Protein AF-0000000086878281 (afdb_homodimer)

pLDDT: mean 91.71, std 9.86, range [45.03, 97.12]

Foldseek 3Di:
DDDFDFAPPPQFPQADPPRGGNDPDWDKAFQPDNDDPDPVRIDTPNGDGD/DDDFDFAPPPQFPQADPPRGGNDPDWDKAFQPDNDDPDPVRIDTPNGDGD

InterPro domains:
  IPR011437 Domain of unknown function DUF1540 [PF07561] (5-47)

Organism: NCBI:txid248903

Secondary structure (DSSP, 8-state):
--BEEEE--TTBTTEETTTEE--SEEEEEESSSS--SSGGGEEETT--B-/--BEEEE--TTBTTEETTTEE--SEEEEEESSSS--SSGGGEEETT--B-

Radius of gyration: 11.91 Å; Cα contacts (8 Å, |Δi|>4): 275; chains: 2; bounding box: 22×32×29 Å

Solvent-accessible surface area (backbone atoms only — not comparable to full-atom values): 5141 Å² total; per-residue (Å²): 124,59,24,49,51,34,28,50,30,68,32,28,65,43,44,40,82,90,35,24,52,69,50,71,53,40,38,36,34,26,76,87,45,48,55,41,87,48,35,78,34,23,18,35,66,60,57,40,63,105,124,59,24,51,51,35,27,49,30,66,32,27,64,43,45,41,82,92,34,24,54,69,51,71,52,42,38,36,35,25,75,86,47,48,56,42,86,48,35,77,32,22,17,36,66,61,57,40,64,106

Structure (mmCIF, N/CA/C/O backbone):
data_AF-0000000086878281-model_v1
#
loop_
_entity.id
_entity.type
_entity.pdbx_description
1 polymer 'DUF1540 domain-containing protein'
#
loop_
_atom_site.group_PDB
_atom_site.id
_atom_site.type_symbol
_atom_site.label_atom_id
_atom_site.label_alt_id
_atom_site.label_comp_id
_atom_site.label_asym_id
_atom_site.label_entity_id
_atom_site.label_seq_id
_atom_site.pdbx_PDB_ins_code
_atom_site.Cartn_x
_atom_site.Cartn_y
_atom_site.Cartn_z
_atom_site.occupancy
_atom_site.B_iso_or_equiv
_atom_site.auth_seq_id
_atom_site.auth_comp_id
_atom_site.auth_asym_id
_atom_site.auth_atom_id
_atom_site.pdbx_PDB_model_num
ATOM 1 N N . MET A 1 1 ? 6.582 -11.383 9.828 1 46.09 1 MET A N 1
ATOM 2 C CA . MET A 1 1 ? 7.738 -10.648 9.312 1 46.09 1 MET A CA 1
ATOM 3 C C . MET A 1 1 ? 7.453 -9.156 9.266 1 46.09 1 MET A C 1
ATOM 5 O O . MET A 1 1 ? 6.473 -8.727 8.656 1 46.09 1 MET A O 1
ATOM 9 N N . ALA A 1 2 ? 7.957 -8.5 10.211 1 53.38 2 ALA A N 1
ATOM 10 C CA . ALA A 1 2 ? 7.719 -7.066 10.391 1 53.38 2 ALA A CA 1
ATOM 11 C C . ALA A 1 2 ? 8.266 -6.273 9.203 1 53.38 2 ALA A C 1
ATOM 13 O O . ALA A 1 2 ? 9.414 -6.465 8.797 1 53.38 2 ALA A O 1
ATOM 14 N N . LYS A 1 3 ? 7.414 -5.852 8.297 1 68.12 3 LYS A N 1
ATOM 15 C CA . LYS A 1 3 ? 7.891 -5.098 7.141 1 68.12 3 LYS A CA 1
ATOM 16 C C . LYS A 1 3 ? 7.867 -3.598 7.41 1 68.12 3 LYS A C 1
ATOM 18 O O . LYS A 1 3 ? 7.094 -3.125 8.25 1 68.12 3 LYS A O 1
ATOM 23 N N . ASP A 1 4 ? 8.922 -2.998 6.93 1 83.75 4 ASP A N 1
ATOM 24 C CA . ASP A 1 4 ? 8.93 -1.54 7.016 1 83.75 4 ASP A CA 1
ATOM 25 C C . ASP A 1 4 ? 8.031 -0.92 5.949 1 83.75 4 ASP A C 1
ATOM 27 O O . ASP A 1 4 ? 8.094 -1.299 4.777 1 83.75 4 ASP A O 1
ATOM 31 N N . VAL A 1 5 ? 7.082 -0.167 6.473 1 91.19 5 VAL A N 1
ATOM 32 C CA . VAL A 1 5 ? 6.195 0.519 5.543 1 91.19 5 VAL A CA 1
ATOM 33 C C . VAL A 1 5 ? 6.531 2.008 5.508 1 91.19 5 VAL A C 1
ATOM 35 O O . VAL A 1 5 ? 6.422 2.701 6.52 1 91.19 5 VAL A O 1
ATOM 38 N N . LEU A 1 6 ? 7.066 2.426 4.387 1 93.75 6 LEU A N 1
ATOM 39 C CA . LEU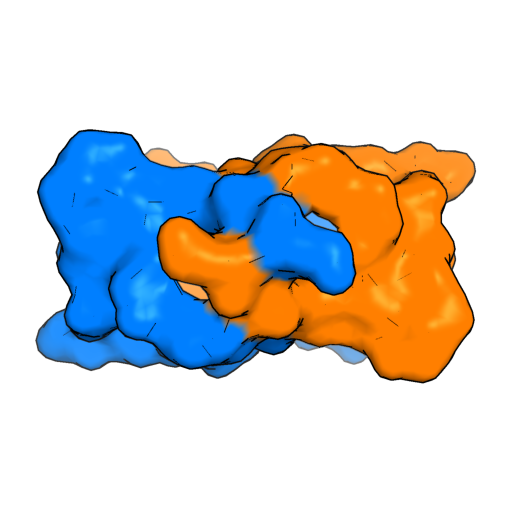 A 1 6 ? 7.285 3.848 4.141 1 93.75 6 LEU A CA 1
ATOM 40 C C . LEU A 1 6 ? 6.109 4.453 3.377 1 93.75 6 LEU A C 1
ATOM 42 O O . LEU A 1 6 ? 5.562 3.818 2.473 1 93.75 6 LEU A O 1
ATOM 46 N N . CYS A 1 7 ? 5.715 5.637 3.797 1 94.94 7 CYS A N 1
ATOM 47 C CA . CYS A 1 7 ? 4.559 6.285 3.186 1 94.94 7 CYS A CA 1
ATOM 48 C C . CYS A 1 7 ? 4.781 7.785 3.051 1 94.94 7 CYS A C 1
ATOM 50 O O . CYS A 1 7 ? 5.098 8.461 4.031 1 94.94 7 CYS A O 1
ATOM 52 N N . GLU A 1 8 ? 4.59 8.391 1.842 1 95.75 8 GLU A N 1
ATOM 53 C CA . GLU A 1 8 ? 4.797 9.812 1.605 1 95.75 8 GLU A CA 1
ATOM 54 C C . GLU A 1 8 ? 3.469 10.57 1.583 1 95.75 8 GLU A C 1
ATOM 56 O O . GLU A 1 8 ? 3.438 11.773 1.335 1 95.75 8 GLU A O 1
ATOM 61 N N . VAL A 1 9 ? 2.461 9.883 1.807 1 96.31 9 VAL A N 1
ATOM 62 C CA . VAL A 1 9 ? 1.151 10.523 1.735 1 96.31 9 VAL A CA 1
ATOM 63 C C . VAL A 1 9 ? 0.866 11.266 3.039 1 96.31 9 VAL A C 1
ATOM 65 O O . VAL A 1 9 ? 0.296 10.695 3.973 1 96.31 9 VAL A O 1
ATOM 68 N N . ASN A 1 10 ? 1.141 12.469 3.078 1 95.5 10 ASN A N 1
ATOM 69 C CA . ASN A 1 10 ? 1.093 13.234 4.32 1 95.5 10 ASN A CA 1
ATOM 70 C C . ASN A 1 10 ? -0.334 13.641 4.672 1 95.5 10 ASN A C 1
ATOM 72 O O . ASN A 1 10 ? -0.598 14.086 5.789 1 95.5 10 ASN A O 1
ATOM 76 N N . SER A 1 11 ? -1.209 13.422 3.715 1 96.12 11 SER A N 1
ATOM 77 C CA . SER A 1 11 ? -2.609 13.734 3.984 1 96.12 11 SER A CA 1
ATOM 78 C C . SER A 1 11 ? -3.309 12.562 4.676 1 96.12 11 SER A C 1
ATOM 80 O O . SER A 1 11 ? -4.48 12.664 5.043 1 96.12 11 SER A O 1
ATOM 82 N N . CYS A 1 12 ? -2.582 11.555 4.91 1 96.81 12 CYS A N 1
ATOM 83 C CA . CYS A 1 12 ? -3.131 10.375 5.566 1 96.81 12 CYS A CA 1
ATOM 84 C C . CYS A 1 12 ? -3.045 10.508 7.082 1 96.81 12 CYS A C 1
ATOM 86 O O . CYS A 1 12 ? -2.027 10.953 7.613 1 96.81 12 CYS A O 1
ATOM 88 N N . VAL A 1 13 ? -4.105 10.086 7.836 1 97.06 13 VAL A N 1
ATOM 89 C CA . VAL A 1 13 ? -4.152 10.156 9.297 1 97.06 13 VAL A CA 1
ATOM 90 C C . VAL A 1 13 ? -3.074 9.258 9.891 1 97.06 13 VAL A C 1
ATOM 92 O O . VAL A 1 13 ? -2.635 9.477 11.023 1 97.06 13 VAL A O 1
ATOM 95 N N . HIS A 1 14 ? -2.678 8.266 9.133 1 96.44 1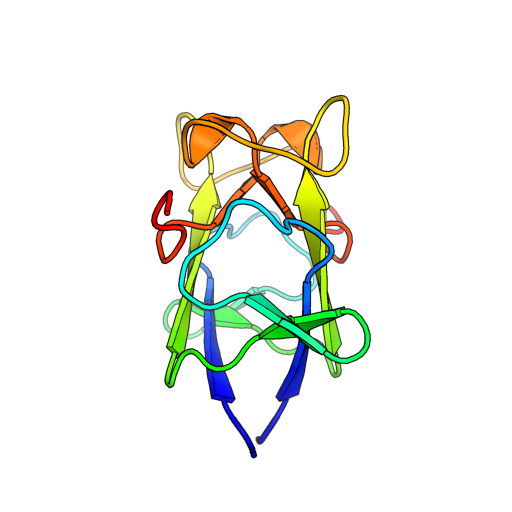4 HIS A N 1
ATOM 96 C CA . HIS A 1 14 ? -1.716 7.297 9.648 1 96.44 14 HIS A CA 1
ATOM 97 C C . HIS A 1 14 ? -0.287 7.703 9.297 1 96.44 14 HIS A C 1
ATOM 99 O O . HIS A 1 14 ? 0.657 6.957 9.57 1 96.44 14 HIS A O 1
ATOM 105 N N . TRP A 1 15 ? -0.168 8.883 8.656 1 96.31 15 TRP A N 1
ATOM 106 C CA . TRP A 1 15 ? 1.169 9.336 8.289 1 96.31 15 TRP A CA 1
ATOM 107 C C . TRP A 1 15 ? 1.931 9.828 9.516 1 96.31 15 TRP A C 1
ATOM 109 O O . TRP A 1 15 ? 1.381 10.555 10.344 1 96.31 15 TRP A O 1
ATOM 119 N N . ALA A 1 16 ? 3.176 9.305 9.578 1 93.5 16 ALA A N 1
ATOM 120 C CA . ALA A 1 16 ? 4.043 9.711 10.68 1 93.5 16 ALA A CA 1
ATOM 121 C C . ALA A 1 16 ? 5.301 10.406 10.164 1 93.5 16 ALA A C 1
ATOM 123 O O . ALA A 1 16 ? 5.562 10.406 8.961 1 93.5 16 ALA A O 1
ATOM 124 N N . GLU A 1 17 ? 6.117 10.859 11.094 1 90.81 17 GLU A N 1
ATOM 125 C CA . GLU A 1 17 ? 7.336 11.586 10.758 1 90.81 17 GLU A CA 1
ATOM 126 C C . GLU A 1 17 ? 8.32 10.695 10 1 90.81 17 GLU A C 1
ATOM 128 O O . GLU A 1 17 ? 8.344 9.477 10.195 1 90.81 17 GLU A O 1
ATOM 133 N N . GLU A 1 18 ? 9.023 11.297 9.016 1 90 18 GLU A N 1
ATOM 134 C CA . GLU A 1 18 ? 10.055 10.617 8.242 1 90 18 GLU A CA 1
ATOM 135 C C . GLU A 1 18 ? 9.438 9.672 7.219 1 90 18 GLU A C 1
ATOM 137 O O . GLU A 1 18 ? 10.023 8.641 6.887 1 90 18 GLU A O 1
ATOM 142 N N . ASN A 1 19 ? 8.227 9.898 6.859 1 93.06 19 ASN A N 1
ATOM 143 C CA . ASN A 1 19 ? 7.551 9.109 5.836 1 93.06 19 ASN A CA 1
ATOM 144 C C . ASN A 1 19 ? 7.301 7.684 6.305 1 93.06 19 ASN A C 1
ATOM 146 O O . ASN A 1 19 ? 7.527 6.73 5.555 1 93.06 19 ASN A O 1
ATOM 150 N N . LYS A 1 20 ? 6.938 7.684 7.527 1 92.75 20 LYS A N 1
ATOM 151 C CA . LYS A 1 20 ? 6.551 6.383 8.07 1 92.75 20 LYS A CA 1
ATOM 152 C C . LYS A 1 20 ? 5.035 6.27 8.203 1 92.75 20 LYS A C 1
ATOM 154 O O . LYS A 1 20 ? 4.328 7.281 8.195 1 92.75 20 LYS A O 1
ATOM 159 N N . CYS A 1 21 ? 4.582 5.031 8.234 1 93.12 21 CYS A N 1
ATOM 160 C CA . CYS A 1 21 ? 3.168 4.734 8.445 1 93.12 21 CYS A CA 1
ATOM 161 C C . CYS A 1 21 ? 2.932 4.156 9.836 1 93.12 21 CYS A C 1
ATOM 163 O O . CYS A 1 21 ? 3.568 3.176 10.219 1 93.12 21 CYS A O 1
ATOM 165 N N . ASN A 1 22 ? 1.963 4.695 10.633 1 92.69 22 ASN A N 1
ATOM 166 C CA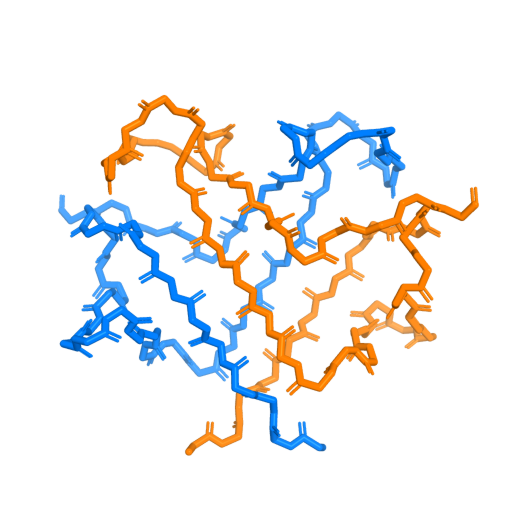 . ASN A 1 22 ? 1.703 4.266 12 1 92.69 22 ASN A CA 1
ATOM 167 C C . ASN A 1 22 ? 0.494 3.338 12.078 1 92.69 22 ASN A C 1
ATOM 169 O O . ASN A 1 22 ? 0 3.043 13.172 1 92.69 22 ASN A O 1
ATOM 173 N N . ALA A 1 23 ? 0.008 2.949 10.945 1 93.81 23 ALA A N 1
ATOM 174 C CA . ALA A 1 23 ? -1.109 2.008 10.961 1 93.81 23 ALA A CA 1
ATOM 175 C C . ALA A 1 23 ? -0.656 0.629 11.438 1 93.81 23 ALA A C 1
ATOM 177 O O . ALA A 1 23 ? 0.476 0.217 11.18 1 93.81 23 ALA A O 1
ATOM 178 N N . SER A 1 24 ? -1.469 -0.072 12.133 1 91.56 24 SER A N 1
ATOM 179 C CA . SER A 1 24 ? -1.156 -1.412 12.617 1 91.56 24 SER A CA 1
ATOM 180 C C . SER A 1 24 ? -1.076 -2.412 11.469 1 91.56 24 SER A C 1
ATOM 182 O O . SER A 1 24 ? -0.355 -3.408 11.555 1 91.56 24 SER A O 1
ATOM 184 N N . SER A 1 25 ? -1.901 -2.092 10.445 1 91.81 25 SER A N 1
ATOM 185 C CA . SER A 1 25 ? -1.913 -2.932 9.25 1 91.81 25 SER A CA 1
ATOM 186 C C . SER A 1 25 ? -2.258 -2.119 8.008 1 91.81 25 SER A C 1
ATOM 188 O O . SER A 1 25 ? -3.033 -1.163 8.078 1 91.81 25 SER A O 1
ATOM 190 N N . ILE A 1 26 ? -1.599 -2.547 6.98 1 93.5 26 ILE A N 1
ATOM 191 C CA . ILE A 1 26 ? -1.899 -1.873 5.723 1 93.5 26 ILE A CA 1
ATOM 192 C C . ILE A 1 26 ? -2.498 -2.869 4.73 1 93.5 26 ILE A C 1
ATOM 194 O O . ILE A 1 26 ? -2.1 -4.035 4.695 1 93.5 26 ILE A O 1
ATOM 198 N N . TYR A 1 27 ? -3.5 -2.381 4.016 1 95.88 27 TYR A N 1
ATOM 199 C CA . TYR A 1 27 ? -4.145 -3.207 3 1 95.88 27 TYR A CA 1
ATOM 200 C C . TYR A 1 27 ? -4.031 -2.564 1.623 1 95.88 27 TYR A C 1
ATOM 202 O O . TYR A 1 27 ? -4.578 -1.484 1.388 1 95.88 27 TYR A O 1
ATOM 210 N N . ILE A 1 28 ? -3.283 -3.262 0.771 1 96.69 28 ILE A N 1
ATOM 211 C CA . ILE A 1 28 ? -3.078 -2.773 -0.588 1 96.69 28 ILE A CA 1
ATOM 212 C C . ILE A 1 28 ? -3.992 -3.527 -1.551 1 96.69 28 ILE A C 1
ATOM 214 O O . ILE A 1 28 ? -4.082 -4.758 -1.497 1 96.69 28 ILE A O 1
ATOM 218 N N . VAL A 1 29 ? -4.734 -2.754 -2.455 1 96.75 29 VAL A N 1
ATOM 219 C CA . VAL A 1 29 ? -5.648 -3.352 -3.42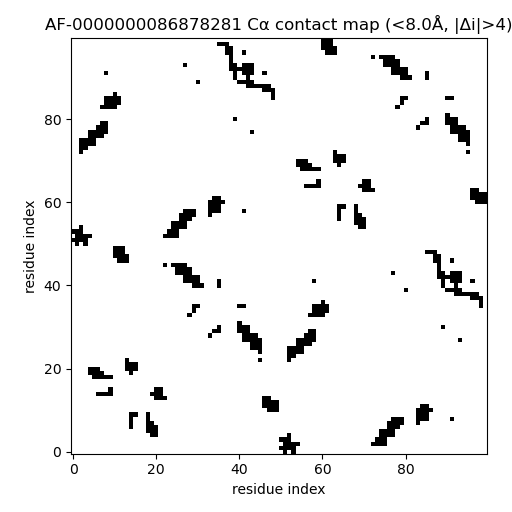4 1 96.75 29 VAL A CA 1
ATOM 220 C C . VAL A 1 29 ? -5.438 -2.715 -4.797 1 96.75 29 VAL A C 1
ATOM 222 O O . VAL A 1 29 ? -4.742 -1.705 -4.918 1 96.75 29 VAL A O 1
ATOM 225 N N . SER A 1 30 ? -5.957 -3.369 -5.797 1 95.75 30 SER A N 1
ATOM 226 C CA . SER A 1 30 ? -5.953 -2.775 -7.129 1 95.75 30 SER A CA 1
ATOM 227 C C . SER A 1 30 ? -7.227 -1.973 -7.379 1 95.75 30 SER A C 1
ATOM 229 O O . SER A 1 30 ? -8.273 -2.271 -6.809 1 95.75 30 SER A O 1
ATOM 231 N N . HIS A 1 31 ? -7.184 -0.937 -8.227 1 90.44 31 HIS A N 1
ATOM 232 C CA . HIS A 1 31 ? -8.273 -0.012 -8.508 1 90.44 31 HIS A CA 1
ATOM 233 C C . HIS A 1 31 ? -9.492 -0.749 -9.055 1 90.44 31 HIS A C 1
ATOM 235 O O . HIS A 1 31 ? -10.625 -0.485 -8.633 1 90.44 31 HIS A O 1
ATOM 241 N N . SER A 1 32 ? -9.336 -1.579 -9.938 1 84.12 32 SER A N 1
ATOM 242 C CA . SER A 1 32 ? -10.508 -2.129 -10.617 1 84.12 32 SER A CA 1
ATOM 243 C C . SER A 1 32 ? -10.609 -3.635 -10.398 1 84.12 32 SER A C 1
ATOM 245 O O . SER A 1 32 ? -11.711 -4.191 -10.383 1 84.12 32 SER A O 1
ATOM 247 N N . SER A 1 33 ? -9.5 -4.324 -10.266 1 85.06 33 SER A N 1
ATOM 248 C CA . SER A 1 33 ? -9.453 -5.777 -10.148 1 85.06 33 SER A CA 1
ATOM 249 C C . SER A 1 33 ? -8.438 -6.215 -9.102 1 85.06 33 SER A C 1
ATOM 251 O O . SER A 1 33 ? -8.125 -5.461 -8.18 1 85.06 33 SER A O 1
ATOM 253 N N . LYS A 1 34 ? -8.109 -7.516 -9.133 1 87.94 34 LYS A N 1
ATOM 254 C CA . LYS A 1 34 ? -7.047 -8.062 -8.289 1 87.94 34 LYS A CA 1
ATOM 255 C C . LYS A 1 34 ? -5.691 -7.969 -8.984 1 87.94 34 LYS A C 1
ATOM 257 O O . LYS A 1 34 ? -4.66 -8.281 -8.391 1 87.94 34 LYS A O 1
ATOM 262 N N . GLU A 1 35 ? -5.832 -7.516 -10.242 1 93.62 35 GLU A N 1
ATOM 263 C CA . GLU A 1 35 ? -4.594 -7.43 -11.008 1 93.62 35 GLU A CA 1
ATOM 264 C C . GLU A 1 35 ? -4.27 -5.984 -11.375 1 93.62 35 GLU A C 1
ATOM 266 O O . GLU A 1 35 ? -5.176 -5.184 -11.617 1 93.62 35 GLU A O 1
ATOM 271 N N . ALA A 1 36 ? -3.035 -5.676 -11.25 1 96.31 36 ALA A N 1
ATOM 272 C CA . ALA A 1 36 ? -2.527 -4.379 -11.688 1 96.31 36 ALA A CA 1
ATOM 273 C C . ALA A 1 36 ? -1.371 -4.543 -12.672 1 96.31 36 ALA A C 1
ATOM 275 O O . ALA A 1 36 ? -0.693 -5.574 -12.672 1 96.31 36 ALA A O 1
ATOM 276 N N . SER A 1 37 ? -1.279 -3.557 -13.578 1 95.75 37 SER A N 1
ATOM 277 C CA . SER A 1 37 ? -0.193 -3.588 -14.555 1 95.75 37 SER A CA 1
ATOM 278 C C . SER A 1 37 ? 0.853 -2.52 -14.25 1 95.75 37 SER A C 1
ATOM 280 O O . SER A 1 37 ? 1.931 -2.514 -14.852 1 95.75 37 SER A O 1
ATOM 282 N N . GLN A 1 38 ? 0.418 -1.547 -13.391 1 94.88 38 GLN A N 1
ATOM 283 C CA . GLN A 1 38 ? 1.318 -0.478 -12.969 1 94.88 38 GLN A CA 1
ATOM 284 C C . GLN A 1 38 ? 1.006 -0.021 -11.547 1 94.88 38 GLN A C 1
ATOM 286 O O . GLN A 1 38 ? -0.086 -0.277 -11.031 1 94.88 38 GLN A O 1
ATOM 291 N N . SER A 1 39 ? 1.931 0.583 -10.984 1 95.25 39 SER A N 1
ATOM 292 C CA . SER A 1 39 ? 1.803 1.035 -9.602 1 95.25 39 SER A CA 1
ATOM 293 C C . SER A 1 39 ? 0.583 1.932 -9.43 1 95.25 39 SER A C 1
ATOM 295 O O . SER A 1 39 ? -0.076 1.894 -8.383 1 95.25 39 SER A O 1
ATOM 297 N N . ALA A 1 40 ? 0.308 2.744 -10.469 1 94.44 40 ALA A N 1
ATOM 298 C CA . ALA A 1 40 ? -0.773 3.725 -10.406 1 94.44 40 ALA A CA 1
ATOM 299 C C . ALA A 1 40 ? -2.131 3.037 -10.289 1 94.44 40 ALA A C 1
ATOM 301 O O . ALA A 1 40 ? -3.13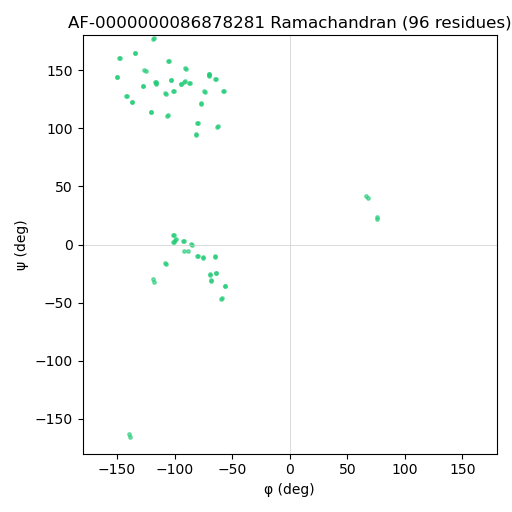5 3.682 -9.977 1 94.44 40 ALA A O 1
ATOM 302 N N . GLU A 1 41 ? -2.086 1.689 -10.484 1 95.69 41 GLU A N 1
ATOM 303 C CA . GLU A 1 41 ? -3.332 0.935 -10.391 1 95.69 41 GLU A CA 1
ATOM 304 C C . GLU A 1 41 ? -3.461 0.263 -9.023 1 95.69 41 GLU A C 1
ATOM 306 O O . GLU A 1 41 ? -4.406 -0.494 -8.781 1 95.69 41 GLU A O 1
ATOM 311 N N . THR A 1 42 ? -2.535 0.5 -8.117 1 97.12 42 THR A N 1
ATOM 312 C CA . THR A 1 42 ? -2.586 -0.018 -6.758 1 97.12 42 THR A CA 1
ATOM 313 C C . THR A 1 42 ? -3.021 1.07 -5.781 1 97.12 42 THR A C 1
ATOM 315 O O . THR A 1 42 ? -2.645 2.234 -5.93 1 97.12 42 THR A O 1
ATOM 318 N N . ASP A 1 43 ? -3.824 0.712 -4.809 1 96.25 43 ASP A N 1
ATOM 319 C CA . ASP A 1 43 ? -4.375 1.65 -3.834 1 96.25 43 ASP A CA 1
ATOM 320 C C . ASP A 1 43 ? -4.117 1.175 -2.406 1 96.25 43 ASP A C 1
ATOM 322 O O . ASP A 1 43 ? -4.242 -0.015 -2.111 1 96.25 43 ASP A O 1
ATOM 326 N N . CYS A 1 44 ? -3.729 2.092 -1.595 1 96.62 44 CYS A N 1
ATOM 327 C CA . CYS A 1 44 ? -3.715 1.786 -0.169 1 96.62 44 CYS A CA 1
ATOM 328 C C . CYS A 1 44 ? -5.109 1.913 0.43 1 96.62 44 CYS A C 1
ATOM 330 O O . CYS A 1 44 ? -5.59 3.023 0.665 1 96.62 44 CYS A O 1
ATOM 332 N N . LYS A 1 45 ? -5.734 0.808 0.694 1 96.5 45 LYS A N 1
ATOM 333 C CA . LYS A 1 45 ? -7.094 0.794 1.229 1 96.5 45 LYS A CA 1
ATOM 334 C C . LYS A 1 45 ? -7.125 1.318 2.662 1 96.5 45 LYS A C 1
ATOM 336 O O . LYS A 1 45 ? -8.156 1.816 3.123 1 96.5 45 LYS A O 1
ATOM 341 N N . THR A 1 46 ? -6.047 1.208 3.354 1 96.88 46 THR A N 1
ATOM 342 C CA . THR A 1 46 ? -5.961 1.646 4.742 1 96.88 46 THR A CA 1
ATOM 343 C C . THR A 1 46 ? -5.875 3.168 4.824 1 96.88 46 THR A C 1
ATOM 345 O O . THR A 1 46 ? -6.027 3.746 5.902 1 96.88 46 THR A O 1
ATOM 348 N N . PHE A 1 47 ? -5.656 3.791 3.648 1 96.75 47 PHE A N 1
ATOM 349 C CA . PHE A 1 47 ? -5.559 5.246 3.592 1 96.75 47 PHE A CA 1
ATOM 350 C C . PHE A 1 47 ? -6.82 5.895 4.148 1 96.75 47 PHE A C 1
ATOM 352 O O . PHE A 1 47 ? -7.934 5.469 3.834 1 96.75 47 PHE A O 1
ATOM 359 N N . GLU A 1 48 ? -6.582 6.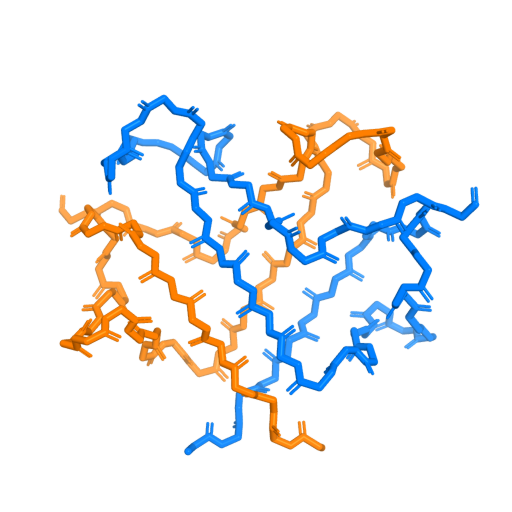891 5.047 1 97.06 48 GLU A N 1
ATOM 360 C CA . GLU A 1 48 ? -7.641 7.742 5.578 1 97.06 48 GLU A CA 1
ATOM 361 C C . GLU A 1 48 ? -7.207 9.203 5.621 1 97.06 48 GLU A C 1
ATOM 363 O O . GLU A 1 48 ? -6.219 9.547 6.277 1 97.06 48 GLU A O 1
ATOM 368 N N . VAL A 1 49 ? -8.023 10.023 4.934 1 96.06 49 VAL A N 1
ATOM 369 C CA . VAL A 1 49 ? -7.645 11.43 4.844 1 96.06 49 VAL A CA 1
ATOM 370 C C . VAL A 1 49 ? -7.812 12.094 6.207 1 96.06 49 VAL A C 1
ATOM 372 O O . VAL A 1 49 ? -8.75 11.789 6.941 1 96.06 49 VAL A O 1
ATOM 375 N N . LYS A 1 50 ? -6.957 13.047 6.48 1 93.94 50 LYS A N 1
ATOM 376 C CA . LYS A 1 50 ? -6.984 13.812 7.723 1 93.94 50 LYS A CA 1
ATOM 377 C C . LYS A 1 50 ? -8.188 14.75 7.77 1 93.94 50 LYS A C 1
ATOM 379 O O . LYS A 1 50 ? -8.625 15.258 6.734 1 93.94 50 LYS A O 1
ATOM 384 N N . MET B 1 1 ? 8.43 -1.412 14.297 1 45.03 1 MET B N 1
ATOM 385 C CA . MET B 1 1 ? 7.066 -1.894 14.477 1 45.03 1 MET B CA 1
ATOM 386 C C . MET B 1 1 ? 6.605 -2.699 13.266 1 45.03 1 MET B C 1
ATOM 388 O O . MET B 1 1 ? 6.57 -2.182 12.148 1 45.03 1 MET B O 1
ATOM 392 N N . ALA B 1 2 ? 6.719 -3.947 13.375 1 54.31 2 ALA B N 1
ATOM 393 C CA . ALA B 1 2 ? 6.41 -4.879 12.289 1 54.31 2 ALA B CA 1
ATOM 394 C C . ALA B 1 2 ? 4.934 -4.805 11.906 1 54.31 2 ALA B C 1
ATOM 396 O O . ALA B 1 2 ? 4.059 -4.828 12.781 1 54.31 2 ALA B O 1
ATOM 397 N N . LYS B 1 3 ? 4.613 -4.117 10.836 1 68.81 3 LYS B N 1
ATOM 398 C CA . LYS B 1 3 ? 3.213 -4.008 10.43 1 68.81 3 LYS B CA 1
ATOM 399 C C . LYS B 1 3 ? 2.832 -5.121 9.461 1 68.81 3 LYS B C 1
ATOM 401 O O . LYS B 1 3 ? 3.695 -5.68 8.781 1 68.81 3 LYS B O 1
ATOM 406 N N . ASP B 1 4 ? 1.643 -5.574 9.68 1 84 4 ASP B N 1
ATOM 407 C CA . ASP B 1 4 ? 1.125 -6.551 8.727 1 84 4 ASP B CA 1
ATOM 408 C C . ASP B 1 4 ? 0.67 -5.875 7.441 1 84 4 ASP B C 1
ATOM 410 O O . ASP B 1 4 ? -0.054 -4.879 7.477 1 84 4 ASP B O 1
ATOM 414 N N . VAL B 1 5 ? 1.325 -6.328 6.383 1 91.44 5 VAL B N 1
ATOM 415 C CA . VAL B 1 5 ? 0.926 -5.785 5.086 1 91.44 5 VAL B CA 1
ATOM 416 C C . VAL B 1 5 ? 0.124 -6.828 4.312 1 91.44 5 VAL B C 1
ATOM 418 O O . VAL B 1 5 ? 0.641 -7.898 3.982 1 91.44 5 VAL B O 1
ATOM 421 N N . LEU B 1 6 ? -1.14 -6.535 4.16 1 93.81 6 LEU B N 1
ATOM 422 C CA . LEU B 1 6 ? -1.994 -7.348 3.297 1 93.81 6 LEU B CA 1
ATOM 423 C C . LEU B 1 6 ? -2.074 -6.754 1.896 1 93.81 6 LEU B C 1
ATOM 425 O O . LEU B 1 6 ? -2.143 -5.531 1.737 1 93.81 6 LEU B O 1
ATOM 429 N N . CYS B 1 7 ? -2.006 -7.629 0.903 1 95.06 7 CYS B N 1
ATOM 430 C CA . CYS B 1 7 ? -2.002 -7.168 -0.48 1 95.06 7 CYS B CA 1
ATOM 431 C C . CYS B 1 7 ? -2.814 -8.102 -1.369 1 95.06 7 CYS B C 1
ATOM 433 O O . CYS B 1 7 ? -2.562 -9.312 -1.399 1 95.06 7 CYS B O 1
ATOM 435 N N . GLU B 1 8 ? -3.789 -7.586 -2.168 1 95.81 8 GLU B N 1
ATOM 436 C CA . GLU B 1 8 ? -4.633 -8.398 -3.039 1 95.81 8 GLU B CA 1
ATOM 437 C C . GLU B 1 8 ? -4.152 -8.336 -4.484 1 95.81 8 GLU B C 1
ATOM 439 O O . GLU B 1 8 ? -4.77 -8.93 -5.375 1 95.81 8 GLU B O 1
ATOM 444 N N . VAL B 1 9 ? -3.135 -7.672 -4.691 1 96.31 9 VAL B N 1
ATOM 445 C CA . VAL B 1 9 ? -2.654 -7.516 -6.059 1 96.31 9 VAL B CA 1
ATOM 446 C C . VAL B 1 9 ? -1.854 -8.75 -6.473 1 96.31 9 VAL B C 1
ATOM 448 O O . VAL B 1 9 ? -0.637 -8.797 -6.277 1 96.31 9 VAL B O 1
ATOM 451 N N . ASN B 1 10 ? -2.455 -9.633 -7.074 1 95.5 10 ASN B N 1
ATOM 452 C CA . ASN B 1 10 ? -1.849 -10.93 -7.344 1 95.5 10 ASN B CA 1
ATOM 453 C C . ASN B 1 10 ? -0.914 -10.875 -8.547 1 95.5 10 ASN B C 1
ATOM 455 O O . ASN B 1 10 ? -0.149 -11.805 -8.797 1 95.5 10 ASN B O 1
ATOM 459 N N . SER B 1 11 ? -0.987 -9.758 -9.234 1 96.06 11 SER B N 1
ATOM 460 C CA . SER B 1 11 ? -0.084 -9.586 -10.367 1 96.06 11 SER B CA 1
ATOM 461 C C . SER B 1 11 ? 1.271 -9.055 -9.922 1 96.06 11 SER B C 1
ATOM 463 O O . SER B 1 11 ? 2.189 -8.906 -10.734 1 96.06 11 SER B O 1
ATOM 465 N N . CYS B 1 12 ? 1.398 -8.852 -8.68 1 96.75 12 CYS B N 1
ATOM 466 C CA . CYS B 1 12 ? 2.646 -8.344 -8.117 1 96.75 12 CYS B CA 1
ATOM 467 C C . CYS B 1 12 ? 3.611 -9.484 -7.812 1 96.75 12 CYS B C 1
ATOM 469 O O . CYS B 1 12 ? 3.205 -10.523 -7.281 1 96.75 12 CYS B O 1
ATOM 471 N N . VAL B 1 13 ? 4.938 -9.312 -8.102 1 97.12 13 VAL B N 1
ATOM 472 C CA . VAL B 1 13 ? 5.961 -10.32 -7.859 1 97.12 13 VAL B CA 1
ATOM 473 C C . VAL B 1 13 ? 6.086 -10.586 -6.363 1 97.12 13 VAL B C 1
ATOM 475 O O . VAL B 1 13 ? 6.531 -11.656 -5.945 1 97.12 13 VAL B O 1
ATOM 478 N N . HIS B 1 14 ? 5.703 -9.609 -5.59 1 96.38 14 HIS B N 1
ATOM 479 C CA . HIS B 1 14 ? 5.867 -9.719 -4.145 1 96.38 14 HIS B CA 1
ATOM 480 C C . HIS B 1 14 ? 4.617 -10.297 -3.49 1 96.38 14 HIS B C 1
ATOM 482 O O . HIS B 1 14 ? 4.535 -10.383 -2.262 1 96.38 14 HIS B O 1
ATOM 488 N N . TRP B 1 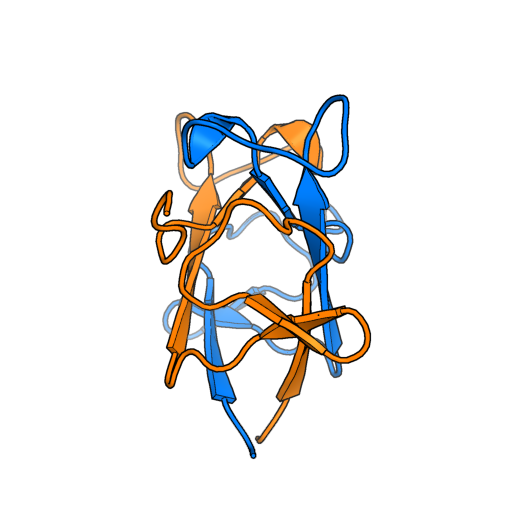15 ? 3.646 -10.641 -4.34 1 96.31 15 TRP B N 1
ATOM 489 C CA . TRP B 1 15 ? 2.42 -11.203 -3.785 1 96.31 15 TRP B CA 1
ATOM 490 C C . TRP B 1 15 ? 2.643 -12.641 -3.314 1 96.31 15 TRP B C 1
ATOM 492 O O . TRP B 1 15 ? 3.27 -13.438 -4.012 1 96.31 15 TRP B O 1
ATOM 502 N N . ALA B 1 16 ? 2.16 -12.828 -2.07 1 93.5 16 ALA B N 1
ATOM 503 C CA . ALA B 1 16 ? 2.264 -14.164 -1.49 1 93.5 16 ALA B CA 1
ATOM 504 C C . ALA B 1 16 ? 0.881 -14.75 -1.197 1 93.5 16 ALA B C 1
ATOM 506 O O . ALA B 1 16 ? -0.128 -14.047 -1.304 1 93.5 16 ALA B O 1
ATOM 507 N N . GLU B 1 17 ? 0.873 -15.977 -0.72 1 90.69 17 GLU B N 1
ATOM 508 C CA . GLU B 1 17 ? -0.372 -16.688 -0.435 1 90.69 17 GLU B CA 1
ATOM 509 C C . GLU B 1 17 ? -1.15 -16 0.687 1 90.69 17 GLU B C 1
ATOM 511 O O . GLU B 1 17 ? -0.557 -15.398 1.58 1 90.69 17 GLU B O 1
ATOM 516 N N . GLU B 1 18 ? -2.484 -15.977 0.55 1 90.12 18 GLU B N 1
ATOM 517 C CA . GLU B 1 18 ? -3.389 -15.43 1.56 1 90.12 18 GLU B CA 1
ATOM 518 C C . GLU B 1 18 ? -3.379 -13.906 1.545 1 90.12 18 GLU B C 1
ATOM 520 O O . GLU B 1 18 ? -3.562 -13.266 2.584 1 90.12 18 GLU B O 1
ATOM 525 N N . ASN B 1 19 ? -3.016 -13.336 0.451 1 93.12 19 ASN B N 1
ATOM 526 C CA . ASN B 1 19 ? -3.027 -11.891 0.288 1 93.12 19 ASN B CA 1
ATOM 527 C C . ASN B 1 19 ? -2.002 -11.211 1.195 1 93.12 19 ASN B C 1
ATOM 529 O O . ASN B 1 19 ? -2.305 -10.211 1.846 1 93.12 19 ASN B O 1
ATOM 533 N N . LYS B 1 20 ? -0.917 -11.883 1.202 1 92.88 20 LYS B N 1
ATOM 534 C CA . LYS B 1 20 ? 0.198 -11.289 1.936 1 92.88 20 LYS B CA 1
ATOM 535 C C . LYS B 1 20 ? 1.242 -10.719 0.98 1 92.88 20 LYS B C 1
ATOM 537 O O . LYS B 1 20 ? 1.272 -11.07 -0.2 1 92.88 20 LYS B O 1
ATOM 542 N N . CYS B 1 21 ? 2.012 -9.805 1.505 1 93.25 21 CYS B N 1
ATOM 543 C CA . CYS B 1 21 ? 3.117 -9.211 0.759 1 93.25 21 CYS B CA 1
ATOM 544 C C . CYS B 1 21 ? 4.457 -9.703 1.293 1 93.25 21 CYS B C 1
ATOM 546 O O . CYS B 1 21 ? 4.73 -9.602 2.49 1 93.25 21 CYS B O 1
ATOM 548 N N . ASN B 1 22 ? 5.391 -10.188 0.427 1 92.69 22 ASN B N 1
ATOM 549 C CA . ASN B 1 22 ? 6.676 -10.742 0.837 1 92.69 22 ASN B CA 1
ATOM 550 C C . ASN B 1 22 ? 7.812 -9.742 0.627 1 92.69 22 ASN B C 1
ATOM 552 O O . ASN B 1 22 ? 8.984 -10.109 0.714 1 92.69 22 ASN B O 1
ATOM 556 N N . ALA B 1 23 ? 7.457 -8.547 0.294 1 93.69 23 ALA B N 1
ATOM 557 C CA . ALA B 1 23 ? 8.5 -7.539 0.145 1 93.69 23 ALA B CA 1
ATOM 558 C C . ALA B 1 23 ? 9.109 -7.172 1.498 1 93.69 23 ALA B C 1
ATOM 560 O O . ALA B 1 23 ? 8.406 -7.168 2.516 1 93.69 23 ALA B O 1
ATOM 561 N N . SER B 1 24 ? 10.359 -6.879 1.555 1 91.38 24 SER B N 1
ATOM 562 C CA . SER B 1 24 ? 11.039 -6.492 2.783 1 91.38 24 SER B CA 1
ATOM 563 C C . SER B 1 24 ? 10.57 -5.125 3.27 1 91.38 24 SER B C 1
ATOM 565 O O . SER B 1 24 ? 10.594 -4.844 4.469 1 91.38 24 SER B O 1
ATOM 567 N N . SER B 1 25 ? 10.211 -4.309 2.248 1 91.62 25 SER B N 1
ATOM 568 C CA . SER B 1 25 ? 9.703 -2.975 2.547 1 91.62 25 SER B CA 1
ATOM 569 C C . SER B 1 25 ? 8.711 -2.512 1.485 1 91.62 25 SER B C 1
ATOM 571 O O . SER B 1 25 ? 8.844 -2.859 0.31 1 91.62 25 SER B O 1
ATOM 573 N N . ILE B 1 26 ? 7.762 -1.807 2.014 1 93.44 26 ILE B N 1
ATOM 574 C CA . ILE B 1 26 ? 6.785 -1.26 1.077 1 93.44 26 ILE B CA 1
ATOM 575 C C . ILE B 1 26 ? 6.844 0.266 1.101 1 93.44 26 ILE B C 1
ATOM 577 O O . ILE B 1 26 ? 7.047 0.869 2.156 1 93.44 26 ILE B O 1
ATOM 581 N N . TYR B 1 27 ? 6.742 0.835 -0.089 1 95.81 27 TYR B N 1
ATOM 582 C CA . TYR B 1 27 ? 6.734 2.289 -0.212 1 95.81 27 TYR B CA 1
ATOM 583 C C . TYR B 1 27 ? 5.453 2.775 -0.873 1 95.81 27 TYR B C 1
ATOM 585 O O . TYR B 1 27 ? 5.191 2.471 -2.039 1 95.81 27 TYR B O 1
ATOM 593 N N . ILE B 1 28 ? 4.672 3.486 -0.076 1 96.69 28 ILE B N 1
ATOM 594 C CA . ILE B 1 28 ? 3.404 4.02 -0.563 1 96.69 28 ILE B CA 1
ATOM 595 C C . ILE B 1 28 ? 3.562 5.496 -0.909 1 96.69 28 ILE B C 1
ATOM 597 O O . ILE B 1 28 ? 4.137 6.266 -0.132 1 96.69 28 ILE B O 1
ATOM 601 N N . VAL B 1 29 ? 3.07 5.922 -2.141 1 96.75 29 VAL B N 1
ATOM 602 C CA . VAL B 1 29 ? 3.162 7.305 -2.59 1 96.75 29 VAL B CA 1
ATOM 603 C C . VAL B 1 29 ? 1.823 7.754 -3.172 1 96.75 29 VAL B C 1
ATOM 605 O O . VAL B 1 29 ? 0.932 6.93 -3.396 1 96.75 29 VAL B O 1
ATOM 608 N N . SER B 1 30 ? 1.679 9.039 -3.318 1 95.88 30 SER B N 1
ATOM 609 C CA . SER B 1 30 ? 0.507 9.57 -4.008 1 95.88 30 SER B CA 1
ATOM 610 C C . SER B 1 30 ? 0.765 9.711 -5.504 1 95.88 30 SER B C 1
ATOM 612 O O . SER B 1 30 ? 1.904 9.914 -5.926 1 95.88 30 SER B O 1
ATOM 614 N N . HIS B 1 31 ? -0.277 9.609 -6.352 1 90.69 31 HIS B N 1
ATOM 615 C CA . HIS B 1 31 ? -0.193 9.633 -7.809 1 90.69 31 HIS B CA 1
ATOM 616 C C . HIS B 1 31 ? 0.434 10.93 -8.305 1 90.69 31 HIS B C 1
ATOM 618 O O . HIS B 1 31 ? 1.293 10.906 -9.188 1 90.69 31 HIS B O 1
ATOM 624 N N . SER B 1 32 ? 0.059 11.992 -7.844 1 84.69 32 SER B N 1
ATOM 625 C CA . SER B 1 32 ? 0.489 13.242 -8.461 1 84.69 32 SER B CA 1
ATOM 626 C C . SER B 1 32 ? 1.287 14.094 -7.484 1 84.69 32 SER B C 1
ATOM 628 O O . SER B 1 32 ? 2.143 14.883 -7.895 1 84.69 32 SER B O 1
ATOM 630 N N . SER B 1 33 ? 1.027 14.008 -6.195 1 85.19 33 SER B N 1
ATOM 631 C CA . SER B 1 33 ? 1.644 14.844 -5.168 1 85.19 33 SER B CA 1
ATOM 632 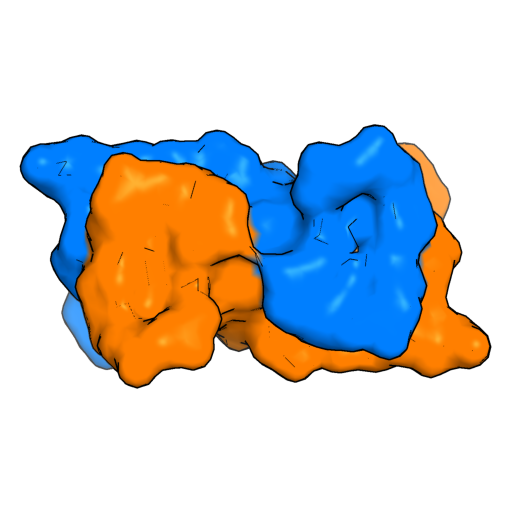C C . SER B 1 33 ? 1.977 14.023 -3.922 1 85.19 33 SER B C 1
ATOM 634 O O . SER B 1 33 ? 2.246 12.828 -4.012 1 85.19 33 SER B O 1
ATOM 636 N N . LYS B 1 34 ? 2.197 14.734 -2.83 1 88.25 34 LYS B N 1
ATOM 637 C CA . LYS B 1 34 ? 2.387 14.102 -1.527 1 88.25 34 LYS B CA 1
ATOM 638 C C . LYS B 1 34 ? 1.062 13.977 -0.78 1 88.25 34 LYS B C 1
ATOM 640 O O . LYS B 1 34 ? 1.004 13.367 0.292 1 88.25 34 LYS B O 1
ATOM 645 N N . GLU B 1 35 ? 0.09 14.578 -1.438 1 93.81 35 GLU B N 1
ATOM 646 C CA . GLU B 1 35 ? -1.216 14.547 -0.787 1 93.81 35 GLU B CA 1
ATOM 647 C C . GLU B 1 35 ? -2.229 13.766 -1.618 1 93.81 35 GLU B C 1
ATOM 649 O O . GLU B 1 35 ? -2.168 13.773 -2.85 1 93.81 35 GLU B O 1
ATOM 654 N N . ALA B 1 36 ? -3.012 13.031 -0.935 1 96.44 36 ALA B N 1
ATOM 655 C CA . ALA B 1 36 ? -4.129 12.32 -1.549 1 96.44 36 ALA B CA 1
ATOM 656 C C . ALA B 1 36 ? -5.441 12.633 -0.835 1 96.44 36 ALA B C 1
ATOM 658 O O . ALA B 1 36 ? -5.441 13.016 0.338 1 96.44 36 ALA B O 1
ATOM 659 N N . SER B 1 37 ? -6.535 12.586 -1.631 1 95.81 37 SER B N 1
ATOM 660 C CA . SER B 1 37 ? -7.852 12.836 -1.054 1 95.81 37 SER B CA 1
ATOM 661 C C . SER B 1 37 ? -8.672 11.555 -0.966 1 95.81 37 SER B C 1
ATOM 663 O O . SER B 1 37 ? -9.734 11.531 -0.338 1 95.81 37 SER B O 1
ATOM 665 N N . GLN B 1 38 ? -8.172 10.531 -1.735 1 95 38 GLN B N 1
ATOM 666 C CA . GLN B 1 38 ? -8.828 9.227 -1.728 1 95 38 GLN B CA 1
ATOM 667 C C . GLN B 1 38 ? -7.816 8.102 -1.945 1 95 38 GLN B C 1
ATOM 669 O O . GLN B 1 38 ? -6.711 8.344 -2.432 1 95 38 GLN B O 1
ATOM 674 N N . SER B 1 39 ? -8.211 6.992 -1.578 1 95.31 39 SER B N 1
ATOM 675 C CA . SER B 1 39 ? -7.332 5.828 -1.669 1 95.31 39 SER B CA 1
ATOM 676 C C . SER B 1 39 ? -6.836 5.621 -3.096 1 95.31 39 SER B C 1
ATOM 678 O O . SER B 1 39 ? -5.699 5.195 -3.307 1 95.31 39 SER B O 1
ATOM 680 N N . ALA B 1 40 ? -7.727 5.914 -4.07 1 94.5 40 ALA B N 1
ATOM 681 C CA . ALA B 1 40 ? -7.422 5.676 -5.48 1 94.5 40 ALA B CA 1
ATOM 682 C C . ALA B 1 40 ? -6.266 6.555 -5.945 1 94.5 40 ALA B C 1
ATOM 684 O O . ALA B 1 40 ? -5.703 6.332 -7.02 1 94.5 40 ALA B O 1
ATOM 685 N N . GLU B 1 41 ? -5.914 7.527 -5.051 1 95.75 41 GLU B N 1
ATOM 686 C CA . GLU B 1 41 ? -4.809 8.414 -5.395 1 95.75 41 GLU B CA 1
ATOM 687 C C . GLU B 1 41 ? -3.51 7.969 -4.73 1 95.75 41 GLU B C 1
ATOM 689 O O . GLU B 1 41 ? -2.49 8.656 -4.824 1 95.75 41 GLU B O 1
ATOM 694 N N . THR B 1 42 ? -3.506 6.852 -4.043 1 97.12 42 THR B N 1
ATOM 695 C CA . THR B 1 42 ? -2.312 6.277 -3.43 1 97.12 42 THR B CA 1
ATOM 696 C C . THR B 1 42 ? -1.79 5.105 -4.258 1 97.12 42 THR B C 1
ATOM 698 O O . THR B 1 42 ? -2.574 4.332 -4.812 1 97.12 42 THR B O 1
ATOM 701 N N . ASP B 1 43 ? -0.482 4.988 -4.367 1 96.19 43 ASP B N 1
ATOM 702 C CA . ASP B 1 43 ? 0.163 3.959 -5.176 1 96.19 43 ASP B CA 1
ATOM 703 C C . ASP B 1 43 ? 1.203 3.191 -4.359 1 96.19 43 ASP B C 1
ATOM 705 O O . ASP B 1 43 ? 1.948 3.787 -3.578 1 96.19 43 ASP B O 1
ATOM 709 N N . CYS B 1 44 ? 1.186 1.916 -4.523 1 96.62 44 CYS B N 1
ATOM 710 C CA . CYS B 1 44 ? 2.301 1.138 -3.998 1 96.62 44 CYS B CA 1
ATOM 711 C C . CYS B 1 44 ? 3.502 1.203 -4.934 1 96.62 44 CYS B C 1
ATOM 713 O O . CYS B 1 44 ? 3.52 0.546 -5.977 1 96.62 44 CYS B O 1
ATOM 715 N N . LYS B 1 45 ? 4.48 1.961 -4.555 1 96.5 45 LYS B N 1
ATOM 716 C CA . LYS B 1 45 ? 5.672 2.137 -5.383 1 96.5 45 LYS B CA 1
ATOM 717 C C . LYS B 1 45 ? 6.496 0.854 -5.441 1 96.5 45 LYS B C 1
ATOM 719 O O . LYS B 1 45 ? 7.238 0.629 -6.398 1 96.5 45 LYS B O 1
ATOM 724 N N . THR B 1 46 ? 6.387 0.034 -4.449 1 96.88 46 THR B N 1
ATOM 725 C CA . THR B 1 46 ? 7.141 -1.212 -4.375 1 96.88 46 THR B CA 1
ATOM 726 C C . THR B 1 46 ? 6.559 -2.254 -5.328 1 96.88 46 THR B C 1
ATOM 728 O O . THR B 1 46 ? 7.18 -3.287 -5.582 1 96.88 46 THR B O 1
ATOM 731 N N . PHE B 1 47 ? 5.363 -1.93 -5.867 1 96.75 47 PHE B N 1
ATOM 732 C CA . PHE B 1 47 ? 4.707 -2.842 -6.793 1 96.75 47 PHE B CA 1
ATOM 733 C C . PHE B 1 47 ? 5.602 -3.135 -7.992 1 96.75 47 PHE B C 1
ATOM 735 O O . PHE B 1 47 ? 6.211 -2.225 -8.555 1 96.75 47 PHE B O 1
ATOM 742 N N . GLU B 1 48 ? 5.695 -4.473 -8.281 1 97.06 48 GLU B N 1
ATOM 743 C CA . GLU B 1 48 ? 6.371 -4.953 -9.484 1 97.06 48 GLU B CA 1
ATOM 744 C C . GLU B 1 48 ? 5.574 -6.066 -10.156 1 97.06 48 GLU B C 1
ATOM 746 O O . GLU B 1 48 ? 5.312 -7.105 -9.547 1 97.06 48 GLU B O 1
ATOM 751 N N . VAL B 1 49 ? 5.254 -5.789 -11.445 1 96 49 VAL B N 1
ATOM 752 C CA . VAL B 1 49 ? 4.422 -6.754 -12.156 1 96 49 VAL B CA 1
ATOM 753 C C . VAL B 1 49 ? 5.223 -8.031 -12.43 1 96 49 VAL B C 1
ATOM 755 O O . VAL B 1 49 ? 6.418 -7.965 -12.727 1 96 49 VAL B O 1
ATOM 758 N N . LYS B 1 50 ? 4.535 -9.141 -12.406 1 94 50 LYS B N 1
ATOM 759 C CA . LYS B 1 50 ? 5.133 -10.445 -12.68 1 94 50 LYS B CA 1
ATOM 760 C C . LYS B 1 50 ? 5.52 -10.578 -14.148 1 94 50 LYS B C 1
ATOM 762 O O . LYS B 1 50 ? 4.859 -10.016 -15.023 1 94 50 LYS B O 1
#

Sequence (100 aa):
MAKDVLCEVNSCVHWAEENKCNASSIYIVSHSSKEASQSAETDCKTFEVKMAKDVLCEVNSCVHWAEENKCNASSIYIVSHSSKEASQSAETDCKTFEVK